Protein AF-A0A820N5F2-F1 (afdb_monomer_lite)

pLDDT: mean 87.01, std 10.6, range [48.12, 97.38]

Structure (mmCIF, N/CA/C/O backbone):
data_AF-A0A820N5F2-F1
#
_entry.id   AF-A0A820N5F2-F1
#
loop_
_atom_site.group_PDB
_atom_site.id
_atom_site.type_symbol
_atom_site.label_atom_id
_atom_site.label_alt_id
_atom_site.label_comp_id
_atom_site.label_asym_id
_atom_site.label_entity_id
_atom_site.label_seq_id
_atom_site.pdbx_PDB_ins_code
_atom_site.Cartn_x
_atom_site.Cartn_y
_atom_site.Cartn_z
_atom_site.occupancy
_atom_site.B_iso_or_equiv
_atom_site.auth_seq_id
_atom_site.auth_comp_id
_atom_site.auth_asym_id
_atom_site.auth_atom_id
_atom_site.pdbx_PDB_model_num
ATOM 1 N N . MET A 1 1 ? 15.114 3.482 -12.934 1.00 63.38 1 MET A N 1
ATOM 2 C CA . MET A 1 1 ? 14.074 4.319 -13.566 1.00 63.38 1 MET A CA 1
ATOM 3 C C . MET A 1 1 ? 13.247 4.916 -12.442 1.00 63.38 1 MET A C 1
ATOM 5 O O . MET A 1 1 ? 12.705 4.140 -11.670 1.00 63.38 1 MET A O 1
ATOM 9 N N . SER A 1 2 ? 13.237 6.242 -12.307 1.00 67.62 2 SER A N 1
ATOM 10 C CA . SER A 1 2 ? 12.333 6.955 -11.391 1.00 67.62 2 SER A CA 1
ATOM 11 C C . SER A 1 2 ? 10.956 7.056 -12.051 1.00 67.62 2 SER A C 1
ATOM 13 O O . SER A 1 2 ? 10.911 7.271 -13.265 1.00 67.62 2 SER A O 1
ATOM 15 N N . ARG A 1 3 ? 9.862 6.844 -11.311 1.00 76.00 3 ARG A N 1
ATOM 16 C CA . ARG A 1 3 ? 8.482 6.909 -11.830 1.00 76.00 3 ARG A CA 1
ATOM 17 C C . ARG A 1 3 ? 7.565 7.553 -10.799 1.00 76.00 3 ARG A C 1
ATOM 19 O O . ARG A 1 3 ? 7.696 7.259 -9.614 1.00 76.00 3 ARG A O 1
ATOM 26 N N . ASP A 1 4 ? 6.617 8.342 -11.280 1.00 74.12 4 ASP A N 1
ATOM 27 C CA . ASP A 1 4 ? 5.578 8.960 -10.460 1.00 74.12 4 ASP A CA 1
ATOM 28 C C . ASP A 1 4 ? 4.236 8.229 -10.610 1.00 74.12 4 ASP A C 1
ATOM 30 O O . ASP A 1 4 ? 4.062 7.368 -11.478 1.00 74.12 4 ASP A O 1
ATOM 34 N N . LEU A 1 5 ? 3.286 8.551 -9.728 1.00 76.56 5 LEU A N 1
ATOM 35 C CA . LEU A 1 5 ? 1.968 7.909 -9.660 1.00 76.56 5 LEU A CA 1
ATOM 36 C C . LEU A 1 5 ? 1.134 8.095 -10.941 1.00 76.56 5 LEU A C 1
ATOM 38 O O . LEU A 1 5 ? 0.279 7.269 -11.245 1.00 76.56 5 LEU A O 1
ATOM 42 N N . ASP A 1 6 ? 1.383 9.168 -11.685 1.00 82.00 6 ASP A N 1
ATOM 43 C CA . ASP A 1 6 ? 0.725 9.526 -12.944 1.00 82.00 6 ASP A CA 1
ATOM 44 C C . ASP A 1 6 ? 1.434 8.960 -14.190 1.00 82.00 6 ASP A C 1
ATOM 46 O O . ASP A 1 6 ? 1.022 9.207 -15.324 1.00 82.00 6 ASP A O 1
ATOM 50 N N . SER A 1 7 ? 2.480 8.150 -14.006 1.00 86.19 7 SER A N 1
ATOM 51 C CA . SER A 1 7 ? 3.143 7.455 -15.107 1.00 86.19 7 SER A CA 1
ATOM 52 C C . SER A 1 7 ? 2.316 6.263 -15.610 1.00 86.19 7 SER A C 1
ATOM 54 O O . SER A 1 7 ? 1.686 5.547 -14.836 1.00 86.19 7 SER A O 1
ATOM 56 N N . ALA A 1 8 ? 2.376 5.974 -16.916 1.00 89.56 8 ALA A N 1
ATOM 57 C CA . ALA A 1 8 ? 1.666 4.832 -17.505 1.00 89.56 8 ALA A CA 1
ATOM 58 C C . ALA A 1 8 ? 2.044 3.493 -16.840 1.00 89.56 8 ALA A C 1
ATOM 60 O O . ALA A 1 8 ? 3.216 3.237 -16.573 1.00 89.56 8 ALA A O 1
ATOM 61 N N . PHE A 1 9 ? 1.088 2.598 -16.604 1.00 88.25 9 PHE A N 1
ATOM 62 C CA . PHE A 1 9 ? 1.399 1.302 -15.995 1.00 88.25 9 PHE A CA 1
ATOM 63 C C . PHE A 1 9 ? 2.275 0.431 -16.899 1.00 88.25 9 PHE A C 1
ATOM 65 O O . PHE A 1 9 ? 2.098 0.386 -18.116 1.00 88.25 9 PHE A O 1
ATOM 72 N N . THR A 1 10 ? 3.189 -0.318 -16.289 1.00 90.31 10 THR A N 1
ATOM 73 C CA . THR A 1 10 ? 3.959 -1.368 -16.956 1.00 90.31 10 THR A CA 1
ATOM 74 C C . THR A 1 10 ? 3.536 -2.746 -16.445 1.00 90.31 10 THR A C 1
ATOM 76 O O . THR A 1 10 ? 2.769 -2.893 -15.489 1.00 90.31 10 THR A O 1
ATOM 79 N N . GLN A 1 11 ? 4.067 -3.799 -17.071 1.00 93.62 11 GLN A N 1
ATOM 80 C CA . GLN A 1 11 ? 3.832 -5.174 -16.619 1.00 93.62 11 GLN A CA 1
ATOM 81 C C . GLN A 1 11 ? 4.342 -5.421 -15.192 1.00 93.62 11 GLN A C 1
ATOM 83 O O . GLN A 1 11 ? 3.807 -6.284 -14.500 1.00 93.62 11 GLN A O 1
ATOM 88 N N . ARG A 1 12 ? 5.337 -4.652 -14.728 1.00 90.75 12 ARG A N 1
ATOM 89 C CA . ARG A 1 12 ? 5.885 -4.778 -13.375 1.00 90.75 12 ARG A CA 1
ATOM 90 C C . ARG A 1 12 ? 4.869 -4.366 -12.312 1.00 90.75 12 ARG A C 1
ATOM 92 O O . ARG A 1 12 ? 4.669 -5.128 -11.368 1.00 90.75 12 ARG A O 1
ATOM 99 N N . GLU A 1 13 ? 4.241 -3.192 -12.444 1.00 90.56 13 GLU A N 1
ATOM 100 C CA . GLU A 1 13 ? 3.227 -2.746 -11.480 1.00 90.56 13 GLU A CA 1
ATOM 101 C C . GLU A 1 13 ? 2.036 -3.709 -11.477 1.00 90.56 13 GLU A C 1
ATOM 103 O O . GLU A 1 13 ? 1.567 -4.101 -10.409 1.00 90.56 13 GLU A O 1
ATOM 108 N N . ARG A 1 14 ? 1.613 -4.175 -12.662 1.00 93.69 14 ARG A N 1
ATOM 109 C CA . ARG A 1 14 ? 0.542 -5.171 -12.782 1.00 93.69 14 ARG A CA 1
ATOM 110 C C . ARG A 1 14 ? 0.873 -6.469 -12.045 1.00 93.69 14 ARG A C 1
ATOM 112 O O . ARG A 1 14 ? 0.099 -6.891 -11.195 1.00 93.69 14 ARG A O 1
ATOM 119 N N . ALA A 1 15 ? 2.033 -7.066 -12.318 1.00 95.62 15 ALA A N 1
ATOM 120 C CA . ALA A 1 15 ? 2.442 -8.315 -11.678 1.00 95.62 15 ALA A CA 1
ATOM 121 C C . ALA A 1 15 ? 2.539 -8.185 -10.146 1.00 95.62 15 ALA A C 1
ATOM 123 O O . ALA A 1 15 ? 2.165 -9.105 -9.419 1.00 95.62 15 ALA A O 1
ATOM 124 N N . ALA A 1 16 ? 3.005 -7.036 -9.644 1.00 94.44 16 ALA A N 1
ATOM 125 C CA . ALA A 1 16 ? 3.079 -6.769 -8.211 1.00 94.44 16 ALA A CA 1
ATOM 126 C C . ALA A 1 16 ? 1.688 -6.683 -7.555 1.00 94.44 16 ALA A C 1
ATOM 128 O O . ALA A 1 16 ? 1.481 -7.252 -6.479 1.00 94.44 16 ALA A O 1
ATOM 129 N N . VAL A 1 17 ? 0.731 -6.020 -8.214 1.00 94.31 17 VAL A N 1
ATOM 130 C CA . VAL A 1 17 ? -0.660 -5.928 -7.747 1.00 94.31 17 VAL A CA 1
ATOM 131 C C . VAL A 1 17 ? -1.356 -7.288 -7.817 1.00 94.31 17 VAL A C 1
ATOM 133 O O . VAL A 1 17 ? -1.995 -7.679 -6.840 1.00 94.31 17 VAL A O 1
ATOM 136 N N . ASP A 1 18 ? -1.178 -8.046 -8.900 1.00 96.62 18 ASP A N 1
ATOM 137 C CA . ASP A 1 18 ? -1.749 -9.390 -9.055 1.00 96.62 18 ASP A CA 1
ATOM 138 C C . ASP A 1 18 ? -1.260 -10.327 -7.934 1.00 96.62 18 ASP A C 1
ATOM 140 O O . ASP A 1 18 ? -2.061 -10.968 -7.245 1.00 96.62 18 ASP A O 1
ATOM 144 N N . ALA A 1 19 ? 0.053 -10.337 -7.667 1.00 97.00 19 ALA A N 1
ATOM 145 C CA . ALA A 1 19 ? 0.641 -11.109 -6.573 1.00 97.00 19 ALA A CA 1
ATOM 146 C C . ALA A 1 19 ? 0.113 -10.665 -5.197 1.00 97.00 19 ALA A C 1
ATOM 148 O O . ALA A 1 19 ? -0.156 -11.493 -4.320 1.00 97.00 19 ALA A O 1
ATOM 149 N N . TRP A 1 20 ? -0.073 -9.358 -4.988 1.00 97.31 20 TRP A N 1
ATOM 150 C CA . TRP A 1 20 ? -0.641 -8.843 -3.747 1.00 97.31 20 TRP A CA 1
ATOM 151 C C . TRP A 1 20 ? -2.095 -9.279 -3.546 1.00 97.31 20 TRP A C 1
ATOM 153 O O . TRP A 1 20 ? -2.440 -9.762 -2.458 1.00 97.31 20 TRP A O 1
ATOM 163 N N . ILE A 1 21 ? -2.936 -9.160 -4.575 1.00 95.88 21 ILE A N 1
ATOM 164 C CA . ILE A 1 21 ? -4.341 -9.575 -4.525 1.00 95.88 21 ILE A CA 1
ATOM 165 C C . ILE A 1 21 ? -4.424 -11.056 -4.141 1.00 95.88 21 ILE A C 1
ATOM 167 O O . ILE A 1 21 ? -5.116 -11.377 -3.167 1.00 95.88 21 ILE A O 1
ATOM 171 N N . ALA A 1 22 ? -3.633 -11.908 -4.803 1.00 97.38 22 ALA A N 1
ATOM 172 C CA . ALA A 1 22 ? -3.557 -13.345 -4.539 1.00 97.38 22 ALA A CA 1
ATOM 173 C C . ALA A 1 22 ? -3.051 -13.694 -3.123 1.00 97.38 22 ALA A C 1
ATOM 175 O O . ALA A 1 22 ? -3.475 -14.685 -2.540 1.00 97.38 22 ALA A O 1
ATOM 176 N N . SER A 1 23 ? -2.184 -12.868 -2.526 1.00 96.56 23 SER A N 1
ATOM 177 C CA . SER A 1 2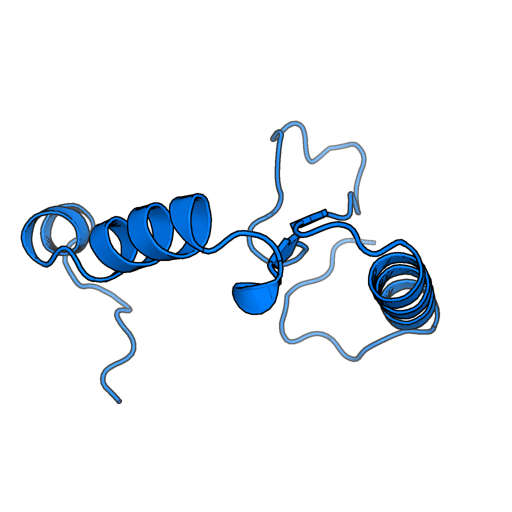3 ? -1.565 -13.152 -1.218 1.00 96.56 23 SER A CA 1
ATOM 178 C C . SER A 1 23 ? -2.484 -13.028 0.008 1.00 96.56 23 SER A C 1
ATOM 180 O O . SER A 1 23 ? -2.051 -13.318 1.120 1.00 96.56 23 SER A O 1
ATOM 182 N N . ASN A 1 24 ? -3.705 -12.508 -0.151 1.00 94.88 24 ASN A N 1
ATOM 183 C CA . ASN A 1 24 ? -4.623 -12.169 0.951 1.00 94.88 24 ASN A CA 1
ATOM 184 C C . ASN A 1 24 ? -4.033 -11.260 2.067 1.00 94.88 24 ASN A C 1
ATOM 186 O O . ASN A 1 24 ? 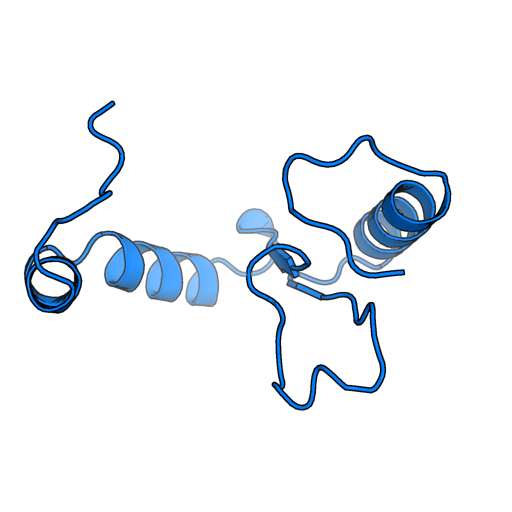-4.548 -11.194 3.181 1.00 94.88 24 ASN A O 1
ATOM 190 N N . LYS A 1 25 ? -2.953 -10.514 1.793 1.00 96.62 25 LYS A N 1
ATOM 191 C CA . LYS A 1 25 ? -2.389 -9.518 2.722 1.00 96.62 25 LYS A CA 1
ATOM 192 C C . LYS A 1 25 ? -3.168 -8.201 2.702 1.00 96.62 25 LYS A C 1
ATOM 194 O O . LYS A 1 25 ? -3.481 -7.676 1.632 1.00 96.62 25 LYS A O 1
ATOM 199 N N . SER A 1 26 ? -3.408 -7.592 3.862 1.00 96.75 26 SER A N 1
ATOM 200 C CA . SER A 1 26 ? -4.111 -6.300 3.945 1.00 96.75 26 SER A CA 1
ATOM 201 C C . SER A 1 26 ? -3.307 -5.113 3.404 1.00 96.75 26 SER A C 1
ATOM 203 O O . SER A 1 26 ? -3.897 -4.078 3.120 1.00 96.75 26 SER A O 1
ATOM 205 N N . PHE A 1 27 ? -1.986 -5.238 3.262 1.00 95.56 27 PHE A N 1
ATOM 206 C CA . PHE A 1 27 ? -1.081 -4.151 2.879 1.00 95.56 27 PHE A CA 1
ATOM 207 C C . PHE A 1 27 ? -0.081 -4.602 1.808 1.00 95.56 27 PHE A C 1
ATOM 209 O O . PHE A 1 27 ? 0.324 -5.768 1.792 1.00 95.56 27 PHE A O 1
ATOM 216 N N . HIS A 1 28 ? 0.327 -3.667 0.954 1.00 95.00 28 HIS A N 1
ATOM 217 C CA . HIS A 1 28 ? 1.356 -3.837 -0.065 1.00 95.00 28 HIS A CA 1
ATOM 218 C C . HIS A 1 28 ? 2.191 -2.572 -0.208 1.00 95.00 28 HIS A C 1
ATOM 220 O O . HIS A 1 28 ? 1.665 -1.466 -0.126 1.00 95.00 28 HIS A O 1
ATOM 226 N N . S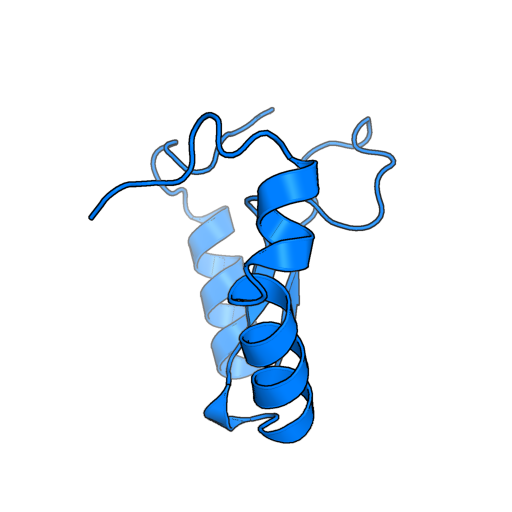ER A 1 29 ? 3.481 -2.746 -0.470 1.00 93.44 29 SER A N 1
ATOM 227 C CA . SER A 1 29 ? 4.363 -1.683 -0.931 1.00 93.44 29 SER A CA 1
ATOM 228 C C . SER A 1 29 ? 5.373 -2.227 -1.934 1.00 93.44 29 SER A C 1
ATOM 230 O O . SER A 1 29 ? 5.774 -3.392 -1.870 1.00 93.44 29 SER A O 1
ATOM 232 N N . MET A 1 30 ? 5.799 -1.366 -2.853 1.00 90.62 30 MET A N 1
ATOM 233 C CA . MET A 1 30 ? 6.904 -1.614 -3.768 1.00 90.62 30 MET A CA 1
ATOM 234 C C . MET A 1 30 ? 8.066 -0.667 -3.468 1.00 90.62 30 MET A C 1
ATOM 236 O O . MET A 1 30 ? 7.910 0.411 -2.894 1.00 90.62 30 MET A O 1
ATOM 240 N N . ARG A 1 31 ? 9.256 -1.096 -3.885 1.00 87.12 31 ARG A N 1
ATOM 241 C CA . ARG A 1 31 ? 10.490 -0.304 -3.914 1.00 87.12 31 ARG A CA 1
ATOM 242 C C . ARG A 1 31 ? 10.878 -0.154 -5.382 1.00 87.12 31 ARG A C 1
ATOM 244 O O . ARG A 1 31 ? 10.792 -1.134 -6.119 1.00 87.12 31 ARG A O 1
ATOM 251 N N . ASP A 1 32 ? 11.275 1.026 -5.824 1.00 82.69 32 ASP A N 1
ATOM 252 C CA . ASP A 1 32 ? 11.551 1.340 -7.236 1.00 82.69 32 ASP A CA 1
ATOM 253 C C . ASP A 1 32 ? 13.037 1.634 -7.515 1.00 82.69 32 ASP A C 1
ATOM 255 O O . ASP A 1 32 ? 13.572 1.113 -8.494 1.00 82.69 32 ASP A O 1
ATOM 259 N N . HIS A 1 33 ? 13.717 2.402 -6.653 1.00 82.38 33 HIS A N 1
ATOM 260 C CA . HIS A 1 33 ? 15.081 2.884 -6.854 1.00 82.38 33 HIS A CA 1
ATOM 261 C C . HIS A 1 33 ? 15.954 2.726 -5.592 1.00 82.38 33 HIS A C 1
ATOM 263 O O . HIS A 1 33 ? 15.515 3.093 -4.501 1.00 82.38 33 HIS A O 1
ATOM 269 N N . PRO A 1 34 ? 17.212 2.248 -5.704 1.00 83.88 34 PRO A N 1
ATOM 270 C CA . PRO A 1 34 ? 18.106 2.068 -4.552 1.00 83.88 34 PRO A CA 1
ATOM 271 C C . PRO A 1 34 ? 18.375 3.346 -3.746 1.00 83.88 34 PRO A C 1
ATOM 273 O O . PRO A 1 34 ? 18.559 3.276 -2.536 1.00 83.88 34 PRO A O 1
ATOM 276 N N . MET A 1 35 ? 18.354 4.516 -4.395 1.00 86.19 35 MET A N 1
ATOM 277 C CA . MET A 1 35 ? 18.538 5.803 -3.704 1.00 86.19 35 MET A CA 1
ATOM 278 C C . MET A 1 35 ? 17.309 6.249 -2.903 1.00 86.19 35 MET A C 1
ATOM 280 O O . MET A 1 35 ? 17.400 7.197 -2.128 1.00 86.19 35 MET A O 1
ATOM 284 N N . HIS A 1 36 ? 16.165 5.571 -3.033 1.00 86.31 36 HIS A N 1
ATOM 285 C CA . HIS A 1 36 ? 15.026 5.796 -2.151 1.00 86.31 36 HIS A CA 1
ATOM 286 C C . HIS A 1 36 ? 15.238 5.088 -0.804 1.00 86.31 36 HIS A C 1
ATOM 288 O O . HIS A 1 36 ? 14.640 4.054 -0.493 1.00 86.31 36 HIS A O 1
ATOM 294 N N . GLY A 1 37 ? 16.082 5.698 0.031 1.00 87.31 37 GLY A N 1
ATOM 295 C CA . GLY A 1 37 ? 16.400 5.253 1.394 1.00 87.31 37 GLY A CA 1
ATOM 296 C C . GLY A 1 37 ? 15.259 5.397 2.410 1.00 87.31 37 GLY A C 1
ATOM 297 O O . GLY A 1 37 ? 15.456 5.129 3.591 1.00 87.31 37 GLY A O 1
ATOM 298 N N . VAL A 1 38 ? 14.064 5.815 1.981 1.00 88.25 38 VAL A N 1
ATOM 299 C CA . VAL A 1 38 ? 12.880 5.923 2.847 1.00 88.25 38 VAL A CA 1
ATOM 300 C C . VAL A 1 38 ? 12.199 4.564 3.020 1.00 88.25 38 VAL A C 1
ATOM 302 O O . VAL A 1 38 ? 12.201 3.788 2.072 1.00 88.25 38 VAL A O 1
ATOM 305 N N . PRO A 1 39 ? 11.561 4.252 4.160 1.00 85.81 39 PRO A N 1
ATOM 306 C CA . PRO A 1 39 ? 10.923 2.946 4.375 1.00 85.81 39 PRO A CA 1
ATOM 307 C C . PRO A 1 39 ? 9.740 2.639 3.442 1.00 85.81 39 PRO A C 1
ATOM 309 O O . PRO A 1 39 ? 9.454 1.477 3.160 1.00 85.81 39 PRO A O 1
ATOM 312 N N . MET A 1 40 ? 9.038 3.670 2.967 1.00 88.75 40 MET A N 1
ATOM 313 C CA . MET A 1 40 ? 7.840 3.541 2.140 1.00 88.75 40 MET A CA 1
ATOM 314 C C . MET A 1 40 ? 7.749 4.709 1.165 1.00 88.75 40 MET A C 1
ATOM 316 O O . MET A 1 40 ? 8.033 5.848 1.527 1.00 88.75 40 MET A O 1
ATOM 320 N N . LEU A 1 41 ? 7.355 4.413 -0.069 1.00 88.25 41 LEU A N 1
ATOM 321 C CA . LEU A 1 41 ? 7.182 5.400 -1.128 1.00 88.25 41 LEU A CA 1
ATOM 322 C C . LEU A 1 41 ? 5.723 5.833 -1.191 1.00 88.25 41 LEU A C 1
ATOM 324 O O . LEU A 1 41 ? 4.839 4.981 -1.150 1.00 88.25 41 LEU A O 1
ATOM 328 N N . GLY A 1 42 ? 5.477 7.138 -1.323 1.00 84.19 42 GLY A N 1
ATOM 329 C CA . GLY A 1 42 ? 4.126 7.704 -1.266 1.00 84.19 42 GLY A CA 1
ATOM 330 C C . GLY A 1 42 ? 3.178 7.184 -2.353 1.00 84.19 42 GLY A C 1
ATOM 331 O O . GLY A 1 42 ? 2.002 6.983 -2.068 1.00 84.19 42 GLY A O 1
ATOM 332 N N . GLY A 1 43 ? 3.689 6.913 -3.559 1.00 84.12 43 GLY A N 1
ATOM 333 C CA . GLY A 1 43 ? 2.893 6.451 -4.707 1.00 84.12 43 GLY A CA 1
ATOM 334 C C . GLY A 1 43 ? 2.911 4.941 -4.960 1.00 84.12 43 GLY A C 1
ATOM 335 O O . GLY A 1 43 ? 2.260 4.475 -5.885 1.00 84.12 43 GLY A O 1
ATOM 336 N N . LEU A 1 44 ? 3.661 4.162 -4.175 1.00 89.94 44 LEU A N 1
ATOM 337 C CA . LEU A 1 44 ? 3.902 2.742 -4.459 1.00 89.94 44 LEU A CA 1
ATOM 338 C C . LEU A 1 44 ? 3.484 1.845 -3.293 1.00 89.94 44 LEU A C 1
ATOM 340 O O . LEU A 1 44 ? 4.197 0.915 -2.918 1.00 89.94 44 LEU A O 1
ATOM 344 N N . TRP A 1 45 ? 2.326 2.128 -2.703 1.00 92.31 45 TRP A N 1
ATOM 345 C CA . TRP A 1 45 ? 1.714 1.301 -1.667 1.00 92.31 45 TRP A CA 1
ATOM 346 C C . TRP A 1 45 ? 0.203 1.185 -1.868 1.00 92.31 45 TRP A C 1
ATOM 348 O O . TRP A 1 45 ? -0.414 1.985 -2.566 1.00 92.31 45 TRP A O 1
ATOM 358 N N . GLY A 1 46 ? -0.396 0.171 -1.249 1.00 93.56 46 GLY A N 1
ATOM 359 C CA . GLY A 1 46 ? -1.832 -0.067 -1.279 1.00 93.56 46 GLY A CA 1
ATOM 360 C C . GLY A 1 46 ? -2.319 -0.753 -0.007 1.00 93.56 46 GLY A C 1
ATOM 361 O O . GLY A 1 46 ? -1.575 -1.463 0.675 1.00 93.56 46 GLY A O 1
ATOM 362 N N . PHE A 1 47 ? -3.594 -0.550 0.317 1.00 95.38 47 PHE A N 1
ATOM 363 C CA . PHE A 1 47 ? -4.236 -1.138 1.488 1.00 95.38 47 PHE A CA 1
ATOM 364 C C . PHE A 1 47 ? -5.632 -1.667 1.144 1.00 95.38 47 PHE A C 1
ATOM 366 O O . PHE A 1 47 ? -6.359 -1.045 0.375 1.00 95.38 47 PHE A O 1
ATOM 373 N N . ARG A 1 48 ? -6.009 -2.815 1.724 1.00 96.12 48 ARG A N 1
ATOM 374 C CA . ARG A 1 48 ? -7.335 -3.442 1.599 1.00 96.12 48 ARG A CA 1
ATOM 375 C C . ARG A 1 48 ? -8.103 -3.311 2.919 1.00 96.12 48 ARG A C 1
ATOM 377 O O . ARG A 1 48 ? -7.925 -4.153 3.804 1.00 96.12 48 ARG A O 1
ATOM 384 N N . PRO A 1 49 ? -8.984 -2.301 3.061 1.00 94.94 49 PRO A N 1
ATOM 385 C CA . PRO A 1 49 ? -9.726 -2.046 4.295 1.00 94.94 49 PRO A CA 1
ATOM 386 C C . PRO A 1 49 ? -10.532 -3.232 4.822 1.00 94.94 49 PRO A C 1
ATOM 388 O O . PRO A 1 49 ? -10.637 -3.409 6.036 1.00 94.94 49 PRO A O 1
ATOM 391 N N . SER A 1 50 ? -11.083 -4.050 3.921 1.00 95.38 50 SER A N 1
ATOM 392 C CA . SER A 1 50 ? -11.887 -5.226 4.265 1.00 95.38 50 SER A CA 1
ATOM 393 C C . SER A 1 50 ? -11.103 -6.292 5.032 1.00 95.38 50 SER A C 1
ATOM 395 O O . SER A 1 50 ? -11.689 -6.997 5.844 1.00 95.38 50 SER A O 1
ATOM 397 N N . LEU A 1 51 ? -9.785 -6.379 4.830 1.00 96.88 51 LEU A N 1
ATOM 398 C CA . LEU A 1 51 ? -8.931 -7.374 5.483 1.00 96.88 51 LEU A CA 1
ATOM 399 C C . LEU A 1 51 ? -8.377 -6.903 6.833 1.00 96.88 51 LEU A C 1
ATOM 401 O O . LEU A 1 51 ? -7.844 -7.708 7.590 1.00 96.88 51 LEU A O 1
ATOM 405 N N . ASN A 1 52 ? -8.466 -5.605 7.148 1.00 96.44 52 ASN A N 1
ATOM 406 C CA . ASN A 1 52 ? -8.019 -5.072 8.433 1.00 96.44 52 ASN A CA 1
ATOM 407 C C . ASN A 1 52 ? -8.805 -3.812 8.826 1.00 96.44 52 ASN A C 1
ATOM 409 O O . ASN A 1 52 ? -8.366 -2.672 8.640 1.00 96.44 52 ASN A O 1
ATOM 413 N N . ARG A 1 53 ? -9.991 -4.021 9.405 1.00 96.00 53 ARG A N 1
ATOM 414 C CA . ARG A 1 53 ? -10.907 -2.932 9.777 1.00 96.00 53 ARG A CA 1
ATOM 415 C C . ARG A 1 53 ? -10.343 -2.020 10.869 1.00 96.00 53 ARG A C 1
ATOM 417 O O . ARG A 1 53 ? -10.620 -0.821 10.865 1.00 96.00 53 ARG A O 1
ATOM 424 N N . THR A 1 54 ? -9.536 -2.564 11.779 1.00 96.69 54 THR A N 1
ATOM 425 C CA . THR A 1 54 ? -8.894 -1.796 12.855 1.00 96.69 54 THR A CA 1
ATOM 426 C C . THR A 1 54 ? -7.936 -0.759 12.281 1.00 96.69 54 THR A C 1
ATOM 428 O O . THR A 1 54 ? -8.092 0.430 12.555 1.00 96.69 54 THR A O 1
ATOM 431 N N . ILE A 1 55 ? -7.004 -1.181 11.422 1.00 95.00 55 ILE A N 1
ATOM 432 C CA . ILE A 1 55 ? -6.065 -0.264 10.765 1.00 95.00 55 ILE A CA 1
ATOM 433 C C . ILE A 1 55 ? -6.795 0.684 9.816 1.00 95.00 55 ILE A C 1
ATOM 435 O O . ILE A 1 55 ? -6.493 1.874 9.810 1.00 95.00 55 ILE A O 1
ATOM 439 N N . SER A 1 56 ? -7.808 0.203 9.088 1.00 95.81 56 SER A N 1
ATOM 440 C CA . SER A 1 56 ? -8.651 1.058 8.245 1.00 95.81 56 SER A CA 1
ATOM 441 C C . SER A 1 56 ? -9.236 2.232 9.027 1.00 95.81 56 SER A C 1
ATOM 443 O O . SER A 1 56 ? -9.142 3.368 8.571 1.00 95.81 56 SER A O 1
ATOM 445 N N . ARG A 1 57 ? -9.781 1.978 10.222 1.00 96.19 57 ARG A N 1
ATOM 446 C CA . ARG A 1 57 ? -10.352 3.024 11.074 1.00 96.19 57 ARG A CA 1
ATOM 447 C C . ARG A 1 57 ? -9.291 3.996 11.585 1.00 96.19 57 ARG A C 1
ATOM 449 O O . ARG A 1 57 ? -9.535 5.198 11.603 1.00 96.19 57 ARG A O 1
ATOM 456 N N . VAL A 1 58 ? -8.111 3.500 11.963 1.00 95.75 58 VAL A N 1
ATOM 457 C CA . VAL A 1 58 ? -6.991 4.354 12.392 1.00 95.75 58 VAL A CA 1
ATOM 458 C C . VAL A 1 58 ? -6.528 5.270 11.259 1.00 95.75 58 VAL A C 1
ATOM 460 O O . VAL A 1 58 ? -6.380 6.471 11.480 1.00 95.75 58 VAL A O 1
ATOM 463 N N . ILE A 1 59 ? -6.326 4.723 10.055 1.00 92.69 59 ILE A N 1
ATOM 464 C CA . ILE A 1 59 ? -5.919 5.496 8.877 1.00 92.69 59 ILE A CA 1
ATOM 465 C C . ILE A 1 59 ? -6.992 6.531 8.548 1.00 92.69 59 ILE A C 1
ATOM 467 O O . ILE A 1 59 ? -6.673 7.712 8.509 1.00 92.69 59 ILE A O 1
ATOM 471 N N . HIS A 1 60 ? -8.254 6.112 8.409 1.00 92.44 60 HIS A N 1
ATOM 472 C CA . HIS A 1 60 ? -9.389 6.993 8.117 1.00 92.44 60 HIS A CA 1
ATOM 473 C C . HIS A 1 60 ? -9.461 8.181 9.088 1.00 92.44 60 HIS A C 1
ATOM 475 O O . HIS A 1 60 ? -9.508 9.337 8.675 1.00 92.44 60 HIS A O 1
ATOM 481 N N . ASN A 1 61 ? -9.394 7.914 10.394 1.00 94.19 61 ASN A N 1
ATOM 482 C CA . ASN A 1 61 ? -9.471 8.972 11.399 1.00 94.19 61 ASN A CA 1
ATOM 483 C C . ASN A 1 61 ? -8.276 9.929 11.343 1.00 94.19 61 ASN A C 1
ATOM 485 O O . ASN A 1 61 ? -8.437 11.105 11.653 1.00 94.19 61 ASN A O 1
ATOM 489 N N . LYS A 1 62 ? -7.084 9.449 10.964 1.00 91.12 62 LYS A N 1
ATOM 490 C CA . LYS A 1 62 ? -5.901 10.301 10.798 1.00 91.12 62 LYS A CA 1
ATOM 491 C C . LYS A 1 62 ? -5.976 11.146 9.528 1.00 91.12 62 LYS A C 1
ATOM 493 O O . LYS A 1 62 ? -5.761 12.349 9.621 1.00 91.12 62 LYS A O 1
ATOM 498 N N . ILE A 1 63 ? -6.289 10.549 8.377 1.00 87.94 63 ILE A N 1
ATOM 499 C CA . ILE A 1 63 ? -6.293 11.260 7.086 1.00 87.94 63 ILE A CA 1
ATOM 500 C C . ILE A 1 63 ? -7.402 12.311 6.998 1.00 87.94 63 ILE A C 1
ATOM 502 O O . ILE A 1 63 ? -7.227 13.295 6.299 1.00 87.94 63 ILE A O 1
ATOM 506 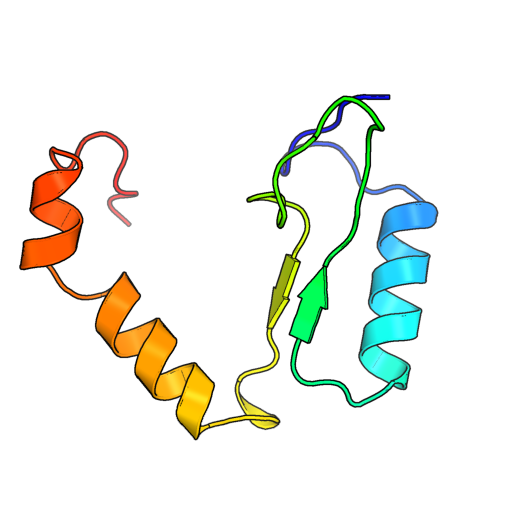N N . HIS A 1 64 ? -8.507 12.140 7.731 1.00 86.88 64 HIS A N 1
ATOM 507 C CA . HIS A 1 64 ? -9.605 13.112 7.781 1.00 86.88 64 HIS A CA 1
ATOM 508 C C . HIS A 1 64 ? -9.547 14.043 9.004 1.00 86.88 64 HIS A C 1
ATOM 510 O O . HIS A 1 64 ? -10.475 14.819 9.246 1.00 86.88 64 HIS A O 1
ATOM 516 N N . ASN A 1 65 ? -8.474 13.994 9.800 1.00 90.44 65 ASN A N 1
ATOM 517 C CA . ASN A 1 65 ? -8.311 14.900 10.930 1.00 90.44 65 ASN A CA 1
ATOM 518 C C . ASN A 1 65 ? -7.954 16.309 10.430 1.00 90.44 65 ASN A C 1
ATOM 520 O O . ASN A 1 65 ? -6.806 16.587 10.089 1.00 90.44 65 ASN A O 1
ATOM 524 N N . ARG A 1 66 ? -8.930 17.223 10.448 1.00 84.94 66 ARG A N 1
ATOM 525 C CA . ARG A 1 66 ? -8.752 18.613 9.995 1.00 84.94 66 ARG A CA 1
ATOM 526 C C . ARG A 1 66 ? -7.656 19.369 10.746 1.00 84.94 66 ARG A C 1
ATOM 528 O O . ARG A 1 66 ? -6.952 20.161 10.132 1.00 84.94 66 ARG A O 1
ATOM 535 N N . GLU A 1 67 ? -7.470 19.115 12.040 1.00 88.62 67 GLU A N 1
ATOM 536 C CA . GLU A 1 67 ? -6.397 19.752 12.816 1.00 88.62 67 GLU A CA 1
ATOM 537 C C . GLU A 1 67 ? -5.012 19.246 12.404 1.00 88.62 67 GLU A C 1
ATOM 539 O O . GLU A 1 67 ? -4.045 20.005 12.427 1.00 88.62 67 GLU A O 1
ATOM 544 N N . LEU A 1 68 ? -4.907 17.982 11.980 1.00 85.62 68 LEU A N 1
ATOM 545 C CA . LEU A 1 68 ? -3.678 17.442 11.401 1.00 85.62 68 LEU A CA 1
ATOM 546 C C . LEU A 1 68 ? -3.418 18.036 10.010 1.00 85.62 68 LEU A C 1
ATOM 548 O O . LEU A 1 68 ? -2.303 18.478 9.750 1.00 85.62 68 LEU A O 1
ATOM 552 N N . ILE A 1 69 ? -4.438 18.099 9.147 1.00 82.00 69 ILE A N 1
ATOM 553 C CA . ILE A 1 69 ? -4.330 18.640 7.779 1.00 82.00 69 ILE A CA 1
ATOM 554 C C . ILE A 1 69 ? -3.907 20.115 7.797 1.00 82.00 69 ILE A C 1
ATOM 556 O O . ILE A 1 69 ? -3.013 20.510 7.048 1.00 82.00 69 ILE A O 1
ATOM 560 N N . LYS A 1 70 ? -4.467 20.924 8.708 1.00 83.44 70 LYS A N 1
ATOM 561 C CA . LYS A 1 70 ? -4.094 22.341 8.883 1.00 83.44 70 LYS A CA 1
ATOM 562 C C . LYS A 1 70 ? -2.590 22.548 9.096 1.00 83.44 70 LYS A C 1
ATOM 564 O O . LYS A 1 70 ? -2.062 23.569 8.665 1.00 83.44 70 LYS A O 1
ATOM 569 N N . ARG A 1 71 ? -1.878 21.589 9.706 1.00 83.31 71 ARG A N 1
ATOM 570 C CA . ARG A 1 71 ? -0.415 21.672 9.914 1.00 83.31 71 ARG A CA 1
ATOM 571 C C . ARG A 1 71 ? 0.377 21.657 8.610 1.00 83.31 71 ARG A C 1
ATOM 573 O O . ARG A 1 71 ? 1.481 22.184 8.576 1.00 83.31 71 ARG A O 1
ATOM 580 N 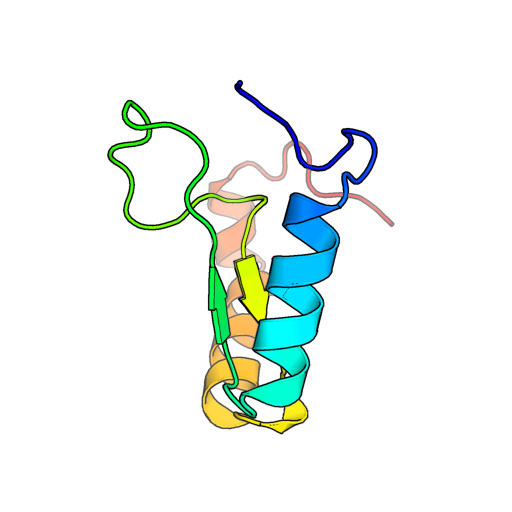N . TYR A 1 72 ? -0.192 21.098 7.546 1.00 79.06 72 TYR A N 1
ATOM 581 C CA . TYR A 1 72 ? 0.386 21.112 6.202 1.00 79.06 72 TYR A CA 1
ATOM 582 C C . TYR A 1 72 ? -0.013 22.372 5.410 1.00 79.06 72 TYR A C 1
ATOM 584 O O . TYR A 1 72 ? 0.205 22.460 4.206 1.00 79.06 72 TYR A O 1
ATOM 592 N N . GLY A 1 73 ? -0.603 23.371 6.080 1.00 73.44 73 GLY A N 1
ATOM 593 C CA . GLY A 1 73 ? -0.961 24.663 5.498 1.00 73.44 73 GLY A CA 1
ATOM 594 C C . GLY A 1 73 ? -2.165 24.627 4.558 1.00 73.44 73 GLY A C 1
ATOM 595 O O . GLY A 1 73 ? -2.425 25.633 3.904 1.00 73.44 73 GLY A O 1
ATOM 596 N N . GLY A 1 74 ? -2.864 23.488 4.446 1.00 66.50 74 GLY A N 1
ATOM 597 C CA . GLY A 1 74 ? -4.006 23.292 3.538 1.00 66.50 74 GLY A CA 1
ATOM 598 C C . GLY A 1 74 ? -3.691 23.527 2.053 1.00 66.50 74 GLY A C 1
ATOM 599 O O . GLY A 1 74 ? -4.591 23.520 1.219 1.00 66.50 74 GLY A O 1
ATOM 600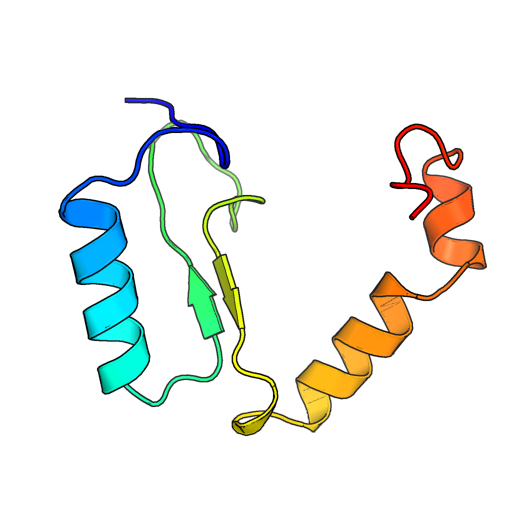 N N . ARG A 1 75 ? -2.420 23.766 1.707 1.00 62.97 75 ARG A N 1
ATOM 601 C CA . ARG A 1 75 ? -1.964 23.984 0.336 1.00 62.97 75 ARG A CA 1
ATOM 602 C C . ARG A 1 75 ? -1.940 22.632 -0.372 1.00 62.97 75 ARG A C 1
ATOM 604 O O . ARG A 1 75 ? -1.343 21.695 0.145 1.00 62.97 75 ARG A O 1
ATOM 611 N N . ALA A 1 76 ? -2.563 22.569 -1.547 1.00 63.53 76 ALA A N 1
ATOM 612 C CA . ALA A 1 76 ? -2.721 21.358 -2.360 1.00 63.53 76 ALA A CA 1
ATOM 613 C C . ALA A 1 76 ? -3.635 20.264 -1.771 1.00 63.53 76 ALA A C 1
ATOM 615 O O . ALA A 1 76 ? -3.602 19.134 -2.255 1.00 63.53 76 ALA A O 1
ATOM 616 N N . ASP A 1 77 ? -4.481 20.587 -0.784 1.00 68.88 77 ASP A N 1
ATOM 617 C CA . ASP A 1 77 ? -5.608 19.707 -0.460 1.00 68.88 77 ASP A CA 1
ATOM 618 C C . ASP A 1 77 ? -6.552 19.706 -1.670 1.00 68.88 77 ASP A C 1
ATOM 620 O O . ASP A 1 77 ? -6.941 20.774 -2.155 1.00 68.88 77 ASP A O 1
ATOM 624 N N . GLN A 1 78 ? -6.848 18.530 -2.228 1.00 64.94 78 GLN A N 1
ATOM 625 C CA . GLN A 1 78 ? -7.748 18.444 -3.374 1.00 64.94 78 GLN A CA 1
ATOM 626 C C . GLN A 1 78 ? -9.146 18.859 -2.907 1.00 64.94 78 GLN A C 1
ATOM 628 O O . GLN A 1 78 ? -9.824 18.132 -2.186 1.00 64.94 78 GLN A O 1
ATOM 633 N N . THR A 1 79 ? -9.571 20.062 -3.291 1.00 57.69 79 THR A N 1
ATOM 634 C CA . THR A 1 79 ? -10.957 20.504 -3.147 1.00 57.69 79 THR A CA 1
ATOM 635 C C . THR A 1 79 ? -11.779 19.772 -4.204 1.00 57.69 79 THR A C 1
ATOM 637 O O . THR A 1 79 ? -11.847 20.220 -5.349 1.00 57.69 79 THR A O 1
ATOM 640 N N . PHE A 1 80 ? -12.310 18.604 -3.854 1.00 48.12 80 PHE A N 1
ATOM 641 C CA . PHE A 1 80 ? -13.369 17.965 -4.638 1.00 48.12 80 PHE A CA 1
ATOM 642 C C . PHE A 1 80 ? -14.700 18.664 -4.364 1.00 48.12 80 PHE A C 1
ATOM 644 O O . PHE A 1 80 ? -14.945 18.996 -3.178 1.00 48.12 80 PHE A O 1
#

Foldseek 3Di:
DDDDLPDDDDVVLVVQVVVVVVVLDQKDFDDDDPVCPDPGDPNGMDGDCVSPVPVVVVVVCQVPPPVNCVVVVVPPPPPD

Secondary structure (DSSP, 8-state):
----TTSPP-HHHHHHHHHHHHTT-SEEE----TT--SSS-TTSEEE-GGG-HHHHHHHHHHHT-HHHHHTTTTTT----

Sequence (80 aa):
MSRDLDSAFTQRERAAVDAWIASNKSFHSMRDHPMHGVPMLGGLWGFRPSLNRTISRVIHNKIHNRELIKRYGGRADQTF

Radius of gyration: 15.16 Å; chains: 1; bounding box: 32×38×30 Å

Organism: NCBI:txid433720